Protein AF-A0A3D4QEN7-F1 (afdb_monomer)

Structure (mmCIF, N/CA/C/O backbone):
data_AF-A0A3D4QEN7-F1
#
_entry.id   AF-A0A3D4QEN7-F1
#
loop_
_atom_site.group_PDB
_atom_site.id
_atom_site.type_symbol
_atom_site.label_atom_id
_atom_site.label_alt_id
_atom_site.label_comp_id
_atom_site.label_asym_id
_atom_site.label_entity_id
_atom_site.label_seq_id
_atom_site.pdbx_PDB_ins_code
_at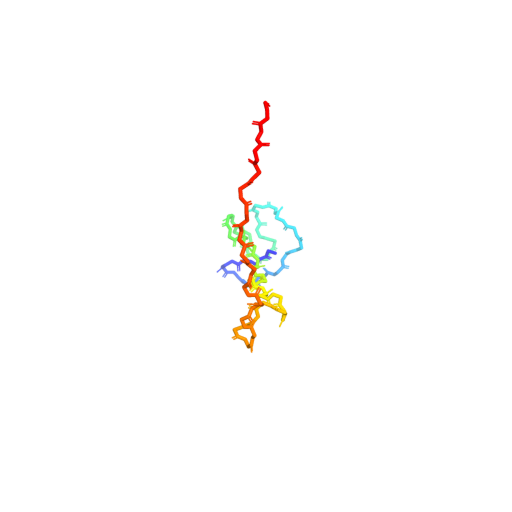om_site.Cartn_x
_atom_site.Cartn_y
_atom_site.Cartn_z
_atom_site.occupancy
_atom_site.B_iso_or_equiv
_atom_site.auth_seq_id
_atom_site.aut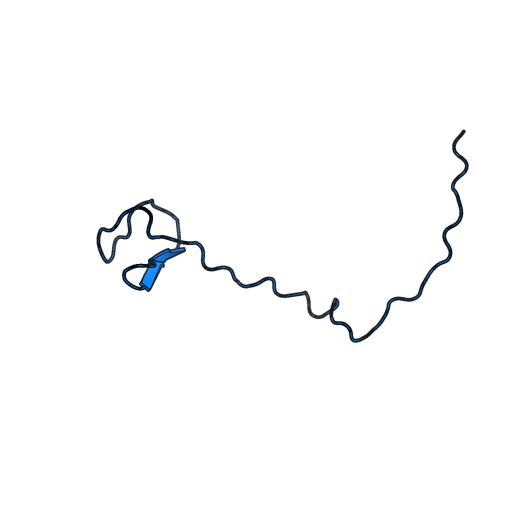h_comp_id
_atom_site.auth_asym_id
_atom_site.auth_atom_id
_atom_site.pdbx_PDB_model_num
ATOM 1 N N . TYR A 1 1 ? -3.122 -1.024 0.913 1.00 92.69 1 TYR A N 1
ATOM 2 C CA . TYR A 1 1 ? -2.737 -0.343 2.163 1.00 92.69 1 TYR A CA 1
ATOM 3 C C . TYR A 1 1 ? -3.188 -1.168 3.344 1.00 92.69 1 TYR A C 1
ATOM 5 O O . TYR A 1 1 ? -4.353 -1.530 3.400 1.00 92.69 1 TYR A O 1
ATOM 13 N N . VAL A 1 2 ? -2.292 -1.477 4.268 1.00 95.31 2 VAL A N 1
ATOM 14 C CA . VAL A 1 2 ? -2.569 -2.256 5.473 1.00 95.31 2 VAL A CA 1
ATOM 15 C C . VAL A 1 2 ? -2.413 -1.342 6.681 1.00 95.31 2 VAL A C 1
ATOM 17 O O . VAL A 1 2 ? -1.414 -0.627 6.801 1.00 95.31 2 VAL A O 1
ATOM 20 N N . CYS A 1 3 ? -3.415 -1.332 7.558 1.00 96.56 3 CYS A N 1
ATOM 21 C CA . CYS A 1 3 ? -3.348 -0.613 8.822 1.00 96.56 3 CYS A CA 1
ATOM 22 C C . CYS A 1 3 ? -2.370 -1.314 9.772 1.00 96.56 3 CYS A C 1
ATOM 24 O O . CYS A 1 3 ? -2.583 -2.470 10.127 1.00 96.56 3 CYS A O 1
ATOM 26 N N . GLN A 1 4 ? -1.337 -0.610 10.230 1.00 95.62 4 GLN A N 1
ATOM 27 C CA . GLN A 1 4 ? -0.349 -1.144 11.178 1.00 95.62 4 GLN A CA 1
ATOM 28 C C . GLN A 1 4 ? -0.902 -1.351 12.599 1.00 95.62 4 GLN A C 1
ATOM 30 O O . GLN A 1 4 ? -0.248 -1.985 13.418 1.00 95.62 4 GLN A O 1
ATOM 35 N N . GLU A 1 5 ? -2.095 -0.830 12.901 1.00 96.19 5 GLU A N 1
ATOM 36 C CA . GLU A 1 5 ? -2.683 -0.886 14.245 1.00 96.19 5 GLU A CA 1
ATOM 37 C C . GLU A 1 5 ? -3.752 -1.975 14.392 1.00 96.19 5 GLU A C 1
ATOM 39 O O . GLU A 1 5 ? -3.796 -2.655 15.412 1.00 96.19 5 GLU A O 1
ATOM 44 N N . CYS A 1 6 ? -4.584 -2.193 13.367 1.00 96.19 6 CYS A N 1
ATOM 45 C CA . CYS A 1 6 ? -5.628 -3.228 13.398 1.00 96.19 6 CYS A CA 1
ATOM 46 C C . CYS A 1 6 ? -5.508 -4.302 12.308 1.00 96.19 6 CYS A C 1
ATOM 48 O O . CYS A 1 6 ? -6.278 -5.259 12.312 1.00 96.19 6 CYS A O 1
ATOM 50 N N . GLY A 1 7 ? -4.583 -4.157 11.355 1.00 94.69 7 GLY A N 1
ATOM 51 C CA . GLY A 1 7 ? -4.397 -5.107 10.254 1.00 94.69 7 GLY A CA 1
ATOM 52 C C . GLY A 1 7 ? -5.436 -5.018 9.131 1.00 94.69 7 GLY A C 1
ATOM 53 O O . GLY A 1 7 ? -5.371 -5.806 8.189 1.00 94.69 7 GLY A O 1
ATOM 54 N N . ALA A 1 8 ? -6.383 -4.073 9.184 1.00 95.88 8 ALA A N 1
ATOM 55 C CA . ALA A 1 8 ? -7.368 -3.890 8.119 1.00 95.88 8 ALA A CA 1
ATOM 56 C C . ALA A 1 8 ? -6.698 -3.577 6.768 1.00 95.88 8 ALA A C 1
ATOM 58 O O . ALA A 1 8 ? -5.766 -2.769 6.689 1.00 95.88 8 ALA A O 1
ATOM 59 N N . VAL A 1 9 ? -7.200 -4.202 5.698 1.00 95.31 9 VAL A N 1
ATOM 60 C CA . VAL A 1 9 ? -6.698 -4.031 4.328 1.00 95.31 9 VAL A CA 1
ATOM 61 C C . VAL A 1 9 ? -7.614 -3.085 3.557 1.00 95.31 9 VAL A C 1
ATOM 63 O O . VAL A 1 9 ? -8.808 -3.325 3.398 1.00 95.31 9 VAL A O 1
ATOM 66 N N . HIS A 1 10 ? -7.027 -2.016 3.033 1.00 93.69 10 HIS A N 1
ATOM 67 C CA . HIS A 1 10 ? -7.685 -0.969 2.265 1.00 93.69 10 HIS A CA 1
ATOM 68 C C . HIS A 1 10 ?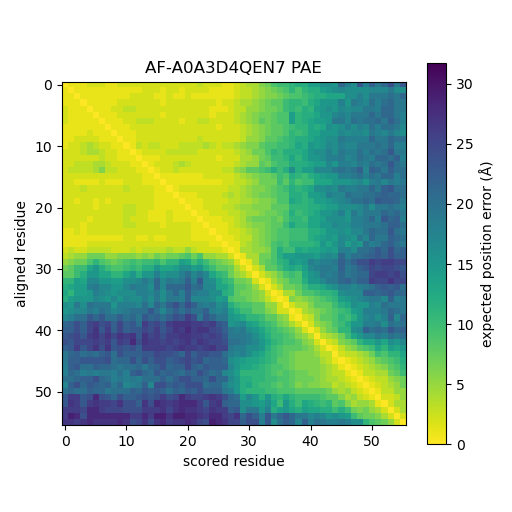 -7.108 -0.901 0.847 1.00 93.69 10 HIS A C 1
ATOM 70 O O . HIS A 1 10 ? -5.895 -0.970 0.630 1.00 93.69 10 HIS A O 1
ATOM 76 N N . HIS A 1 11 ? -7.989 -0.715 -0.132 1.00 92.94 11 HIS A N 1
ATOM 77 C CA . HIS A 1 11 ? -7.666 -0.654 -1.564 1.00 92.94 11 HIS A CA 1
ATOM 78 C C . HIS A 1 11 ? -7.109 0.708 -2.008 1.00 92.94 11 HIS A C 1
ATOM 80 O O . HIS A 1 11 ? -6.497 0.805 -3.066 1.00 92.94 11 HIS A O 1
ATOM 86 N N . ARG A 1 12 ? -7.286 1.759 -1.202 1.00 91.81 12 ARG A N 1
ATOM 87 C CA . ARG A 1 12 ? -6.733 3.098 -1.438 1.00 91.81 12 ARG A CA 1
ATOM 88 C C . ARG A 1 12 ? -6.277 3.731 -0.130 1.00 91.81 12 ARG A C 1
ATOM 90 O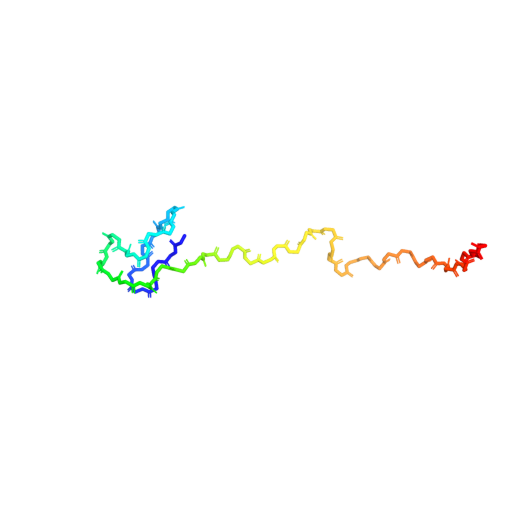 O . ARG A 1 12 ? -6.742 3.331 0.936 1.00 91.81 12 ARG A O 1
ATOM 97 N N . TRP A 1 13 ? -5.410 4.731 -0.219 1.00 93.25 13 TRP A N 1
ATOM 98 C CA . TRP A 1 13 ? -5.013 5.523 0.937 1.00 93.25 13 TRP A CA 1
ATOM 99 C C . TRP A 1 13 ? -6.035 6.633 1.203 1.00 93.25 13 TRP A C 1
ATOM 101 O O . TRP A 1 13 ? -6.391 7.390 0.302 1.00 93.25 13 TRP A O 1
ATOM 111 N N . SER A 1 14 ? -6.517 6.708 2.441 1.00 94.62 14 SER A N 1
ATOM 112 C CA . SER A 1 14 ? -7.510 7.687 2.913 1.00 94.62 14 SER A CA 1
ATOM 113 C C . SER A 1 14 ? -7.012 8.521 4.100 1.00 94.62 14 SER A C 1
ATOM 115 O O . SER A 1 14 ? -7.768 9.324 4.639 1.00 94.62 14 SER A O 1
ATOM 117 N N . GLY A 1 15 ? -5.770 8.320 4.554 1.00 94.31 15 GLY A N 1
ATOM 118 C CA . GLY A 1 15 ? -5.210 8.956 5.756 1.00 94.31 15 GLY A CA 1
ATOM 119 C C . GLY A 1 15 ? -5.744 8.403 7.087 1.00 94.31 15 GLY A C 1
ATOM 120 O O . GLY A 1 15 ? -4.975 8.295 8.039 1.00 94.31 15 GLY A O 1
ATOM 121 N N . LYS A 1 16 ? -7.015 7.987 7.146 1.00 96.44 16 LYS A N 1
ATOM 122 C CA . LYS A 1 16 ? -7.666 7.348 8.303 1.00 96.44 16 LYS A CA 1
ATOM 123 C C . LYS A 1 16 ? -8.085 5.911 7.981 1.00 96.44 16 LYS A C 1
ATOM 125 O O . LYS A 1 16 ? -8.592 5.651 6.891 1.00 96.44 16 LYS A O 1
ATOM 130 N N . CYS A 1 17 ? -7.889 4.995 8.927 1.00 97.31 17 CYS A N 1
ATOM 131 C CA . CYS A 1 17 ? -8.364 3.615 8.842 1.00 97.31 17 CYS A CA 1
ATOM 132 C C . CYS A 1 17 ? -9.848 3.510 9.237 1.00 97.31 17 CYS A C 1
ATOM 134 O O . CYS A 1 17 ? -10.220 3.917 10.334 1.00 97.31 17 CYS A O 1
ATOM 136 N N . ASP A 1 18 ? -10.679 2.904 8.382 1.00 94.62 18 ASP A N 1
ATOM 137 C CA . ASP A 1 18 ? -12.121 2.704 8.636 1.00 94.62 18 ASP A CA 1
ATOM 138 C C . ASP A 1 18 ? -12.432 1.545 9.611 1.00 94.62 18 ASP A C 1
ATOM 140 O O . ASP A 1 18 ? -13.584 1.345 9.981 1.00 94.62 18 ASP A O 1
ATOM 144 N N . GLY A 1 19 ? -11.426 0.749 10.000 1.00 94.88 19 GLY A N 1
ATOM 145 C CA . GLY A 1 19 ? -11.587 -0.392 10.914 1.00 94.88 19 GLY A CA 1
ATOM 146 C C . GLY A 1 19 ? -11.308 -0.073 12.385 1.00 94.88 19 GLY A C 1
ATOM 147 O O . GLY A 1 19 ? -11.944 -0.649 13.262 1.00 94.88 19 GLY A O 1
ATOM 148 N N . CYS A 1 20 ? -10.364 0.832 12.662 1.00 96.38 20 CYS A N 1
ATOM 149 C CA . CYS A 1 20 ? -9.987 1.227 14.027 1.00 96.38 20 CYS A CA 1
ATOM 150 C C . CYS A 1 20 ? -9.992 2.740 14.271 1.00 96.38 20 CYS A C 1
ATOM 152 O O . CYS A 1 20 ? -9.535 3.192 15.316 1.00 96.38 20 CYS A O 1
ATOM 154 N N . ASP A 1 21 ? -10.447 3.531 13.300 1.00 96.69 21 ASP A N 1
ATOM 155 C CA . ASP A 1 21 ? -10.495 4.994 13.351 1.00 96.69 21 ASP A CA 1
ATOM 156 C C . ASP A 1 21 ? -9.141 5.715 13.537 1.00 96.69 21 ASP A C 1
ATOM 158 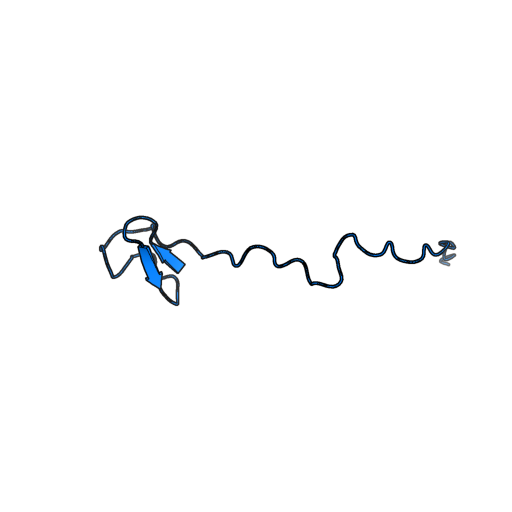O O . ASP A 1 21 ? -9.103 6.944 13.654 1.00 96.69 21 ASP A O 1
ATOM 162 N N . ALA A 1 22 ? -8.021 4.990 13.502 1.00 96.44 22 ALA A N 1
ATOM 163 C CA . ALA A 1 22 ? -6.687 5.554 13.654 1.00 96.44 22 ALA A CA 1
ATOM 164 C C . ALA A 1 22 ? -6.220 6.302 12.394 1.00 96.44 22 ALA A C 1
ATOM 166 O O . ALA A 1 22 ? -6.525 5.927 11.258 1.00 96.44 22 ALA A O 1
ATOM 167 N N . TRP A 1 23 ? -5.432 7.355 12.601 1.00 96.44 23 TRP A N 1
ATOM 168 C CA . TRP A 1 23 ? -4.867 8.197 11.546 1.00 96.44 23 TRP A CA 1
ATOM 169 C C . TRP A 1 23 ? -3.411 7.839 11.264 1.00 96.44 23 TRP A C 1
ATOM 171 O O . TRP A 1 23 ? -2.674 7.473 12.171 1.00 96.44 23 TRP A O 1
ATOM 181 N N . ASN A 1 24 ? -2.980 8.001 10.012 1.00 94.56 24 ASN A N 1
ATOM 182 C CA . ASN A 1 24 ? -1.604 7.765 9.555 1.00 94.56 24 ASN A CA 1
ATOM 183 C C . ASN A 1 24 ? -1.071 6.343 9.814 1.00 94.56 24 ASN A C 1
ATOM 185 O O . ASN A 1 24 ? 0.135 6.121 9.812 1.00 94.56 24 ASN A O 1
ATOM 189 N N . THR A 1 25 ? -1.960 5.366 9.995 1.00 95.94 25 THR A N 1
ATOM 190 C CA . THR A 1 25 ? -1.600 3.956 10.218 1.00 95.94 25 THR A CA 1
ATOM 191 C C . THR A 1 25 ? -1.643 3.113 8.947 1.00 95.94 25 THR A C 1
ATOM 193 O O . THR A 1 25 ? -1.182 1.974 8.952 1.00 95.94 25 THR A O 1
ATOM 196 N N . LEU A 1 26 ? -2.207 3.639 7.855 1.00 96.00 26 LEU A N 1
ATOM 197 C CA . LEU A 1 26 ? -2.310 2.954 6.566 1.00 96.00 26 LEU A CA 1
ATOM 198 C C . LEU A 1 26 ? -0.975 3.010 5.816 1.00 96.00 26 LEU A C 1
ATOM 200 O O . LEU A 1 26 ? -0.593 4.066 5.315 1.00 96.00 26 LEU A O 1
ATOM 204 N N . VAL A 1 27 ? -0.308 1.864 5.687 1.00 95.00 27 VAL A N 1
ATOM 205 C CA . VAL A 1 27 ? 0.972 1.715 4.974 1.00 95.00 27 VAL A CA 1
ATOM 206 C C . VAL A 1 27 ? 0.769 0.880 3.711 1.00 95.00 27 VAL A C 1
ATOM 208 O O . VAL A 1 27 ? -0.071 -0.016 3.683 1.00 95.00 27 VAL A O 1
ATOM 211 N N . GLU A 1 28 ? 1.476 1.184 2.626 1.00 92.69 28 GLU A N 1
ATOM 212 C CA . GLU A 1 28 ? 1.413 0.372 1.408 1.00 92.69 28 GLU A CA 1
ATOM 213 C C . GLU A 1 28 ? 2.014 -1.016 1.660 1.00 92.69 28 GLU A C 1
ATOM 215 O O . GLU A 1 28 ? 3.088 -1.140 2.244 1.00 92.69 28 GLU A O 1
ATOM 220 N N . GLU A 1 29 ? 1.309 -2.070 1.248 1.00 82.81 29 GLU A N 1
ATOM 221 C CA . GLU A 1 29 ? 1.873 -3.416 1.294 1.00 82.81 29 GLU A CA 1
ATOM 222 C C . GLU A 1 29 ? 2.834 -3.534 0.116 1.00 82.81 29 GLU A C 1
ATOM 224 O O . GLU A 1 29 ? 2.403 -3.568 -1.038 1.00 82.81 29 GLU A O 1
ATOM 229 N N . SER A 1 30 ? 4.139 -3.539 0.392 1.00 76.94 30 SER A N 1
ATOM 230 C CA . SER A 1 30 ? 5.121 -3.788 -0.649 1.00 76.94 30 SER A CA 1
ATOM 231 C C . SER A 1 30 ? 4.980 -5.240 -1.094 1.00 76.94 30 SER A C 1
ATOM 233 O O . SER A 1 30 ? 5.300 -6.181 -0.366 1.00 76.94 30 SER A O 1
ATOM 235 N N . GLN A 1 31 ? 4.518 -5.443 -2.326 1.00 68.00 31 GLN A N 1
ATOM 236 C CA . GLN A 1 31 ? 4.842 -6.672 -3.035 1.00 68.00 31 GLN A CA 1
ATOM 237 C C . GLN A 1 31 ? 6.351 -6.618 -3.243 1.00 68.00 31 GLN A C 1
ATOM 239 O O . GLN A 1 31 ? 6.818 -5.941 -4.155 1.00 68.00 31 GLN A O 1
ATOM 244 N N . GLY A 1 32 ? 7.100 -7.205 -2.300 1.00 67.12 32 GLY A N 1
ATOM 245 C CA . GLY A 1 32 ? 8.557 -7.121 -2.262 1.00 67.12 32 GLY A CA 1
ATOM 246 C C . GLY A 1 32 ? 9.124 -7.370 -3.648 1.00 67.12 32 GLY A C 1
ATOM 247 O O . GLY A 1 32 ? 8.625 -8.270 -4.324 1.00 67.12 32 GLY A O 1
ATOM 248 N N . ASP A 1 33 ? 10.091 -6.541 -4.060 1.00 66.56 33 ASP A N 1
ATOM 249 C CA . ASP A 1 33 ? 10.639 -6.493 -5.415 1.00 66.56 33 ASP A CA 1
ATOM 250 C C . ASP A 1 33 ? 10.822 -7.903 -5.968 1.00 66.56 33 ASP A C 1
ATOM 252 O O . ASP A 1 33 ? 11.807 -8.597 -5.688 1.00 66.56 33 ASP A O 1
ATOM 256 N N . ALA A 1 34 ? 9.823 -8.360 -6.725 1.00 66.81 34 ALA A N 1
ATOM 257 C CA . ALA A 1 34 ? 9.862 -9.668 -7.326 1.00 66.81 34 ALA A CA 1
ATOM 258 C C . ALA A 1 34 ? 10.910 -9.546 -8.416 1.00 66.81 34 ALA A C 1
ATOM 260 O O . ALA A 1 34 ? 10.621 -9.083 -9.520 1.00 66.81 34 ALA A O 1
ATOM 261 N N . THR A 1 35 ? 12.151 -9.900 -8.077 1.00 68.94 35 THR A N 1
ATOM 262 C CA . THR A 1 35 ? 13.237 -9.917 -9.045 1.00 68.94 35 THR A CA 1
ATOM 263 C C . THR A 1 35 ? 12.722 -10.753 -10.210 1.00 68.94 35 THR A C 1
ATOM 265 O O . THR A 1 35 ? 12.349 -11.915 -9.994 1.00 68.94 35 THR A O 1
ATOM 268 N N . PRO A 1 36 ? 12.600 -10.180 -11.422 1.00 71.00 36 PRO A N 1
ATOM 269 C CA . PRO A 1 36 ? 12.017 -10.905 -12.533 1.00 71.00 36 PRO A CA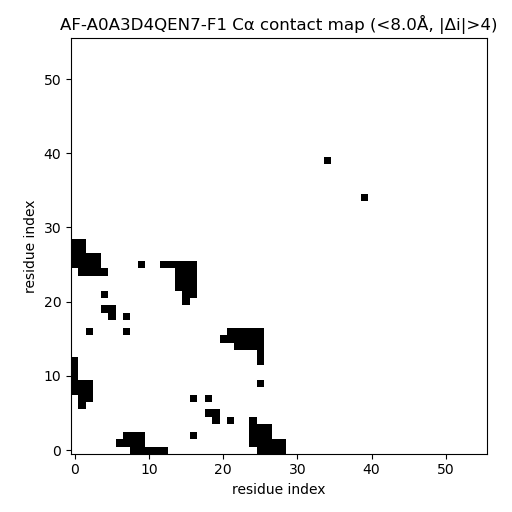 1
ATOM 270 C C . PRO A 1 36 ? 12.800 -12.204 -12.693 1.00 71.00 36 PRO A C 1
ATOM 272 O O . PRO A 1 36 ? 14.029 -12.198 -12.627 1.00 71.00 36 PRO A O 1
ATOM 275 N N . LYS A 1 37 ? 12.104 -13.335 -12.875 1.00 70.06 37 LYS A N 1
ATOM 276 C CA . LYS A 1 37 ? 12.709 -14.685 -12.846 1.00 70.06 37 LYS A CA 1
ATOM 277 C C . LYS A 1 37 ? 13.897 -14.863 -13.815 1.00 70.06 37 LYS A C 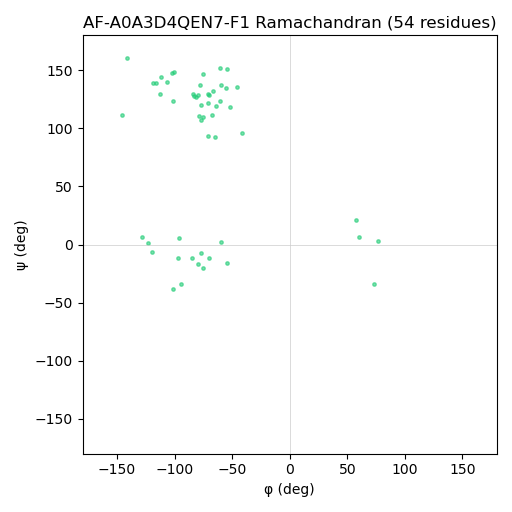1
ATOM 279 O O . LYS A 1 37 ? 14.657 -15.813 -13.671 1.00 70.06 37 LYS A O 1
ATOM 284 N N . GLY A 1 38 ? 14.069 -13.957 -14.784 1.00 68.00 38 GLY A N 1
ATOM 285 C CA . GLY A 1 38 ? 15.202 -13.905 -15.714 1.00 68.00 38 GLY A CA 1
ATOM 286 C C . GLY A 1 38 ? 16.463 -13.179 -15.214 1.00 68.00 38 GLY A C 1
ATOM 287 O O . GLY A 1 38 ? 17.503 -13.317 -15.849 1.00 68.00 38 GLY A O 1
ATOM 288 N N . LEU A 1 39 ? 16.403 -12.441 -14.100 1.00 67.12 39 LEU A N 1
ATOM 289 C CA . LEU A 1 39 ? 17.539 -11.734 -13.481 1.00 67.12 39 LEU A CA 1
ATOM 290 C C . LEU A 1 39 ? 18.206 -12.531 -12.346 1.00 67.12 39 LEU A C 1
ATOM 292 O O . LEU A 1 39 ? 19.091 -12.022 -11.662 1.00 67.12 39 LEU A O 1
ATOM 296 N N . GLY A 1 40 ? 17.783 -13.780 -12.129 1.00 67.69 40 GLY A N 1
ATOM 297 C CA . GLY A 1 40 ? 18.420 -14.672 -11.167 1.00 67.69 40 GLY A CA 1
ATOM 298 C C . GLY A 1 40 ? 19.888 -14.936 -11.519 1.00 67.69 40 GLY A C 1
ATOM 299 O O . GLY A 1 40 ? 20.278 -14.958 -12.687 1.00 67.69 40 GLY A O 1
ATOM 300 N N . THR A 1 41 ? 20.703 -15.215 -10.503 1.00 67.56 41 THR A N 1
ATOM 301 C CA . THR A 1 41 ? 22.160 -15.464 -10.573 1.00 67.56 41 THR A CA 1
ATOM 302 C C . THR A 1 41 ? 22.583 -16.656 -11.452 1.00 67.56 41 THR A C 1
ATOM 304 O O . THR A 1 41 ? 23.770 -16.958 -11.560 1.00 67.56 41 THR A O 1
ATOM 307 N N . GLY A 1 42 ? 21.634 -17.337 -12.102 1.00 67.00 42 GLY A N 1
ATOM 308 C CA . GLY A 1 42 ? 21.830 -18.610 -12.790 1.00 67.00 42 GLY A CA 1
ATOM 309 C C . GLY A 1 42 ? 22.560 -18.535 -14.131 1.00 67.00 42 GLY A C 1
ATOM 310 O O . GLY A 1 42 ? 23.096 -19.553 -14.566 1.00 67.00 42 GLY A 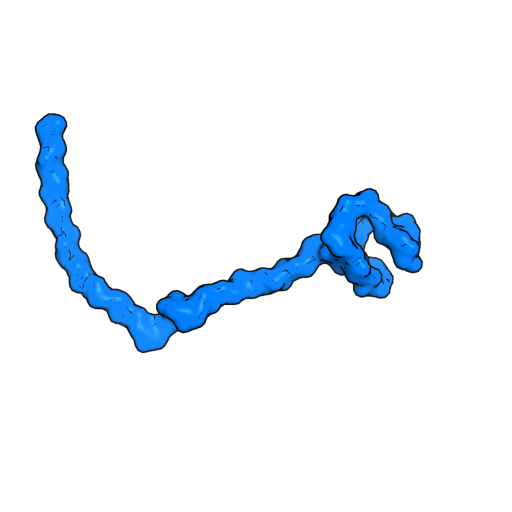O 1
ATOM 311 N N . ARG A 1 43 ? 22.626 -17.375 -14.801 1.00 68.19 43 ARG A N 1
ATOM 312 C CA . ARG A 1 43 ? 23.428 -17.216 -16.030 1.00 68.19 43 ARG A CA 1
ATOM 313 C C . ARG A 1 43 ? 24.028 -15.822 -16.130 1.00 68.19 43 ARG A C 1
ATOM 315 O O . ARG A 1 43 ? 23.338 -14.843 -16.386 1.00 68.19 43 ARG A O 1
ATOM 322 N N . LYS A 1 44 ? 25.351 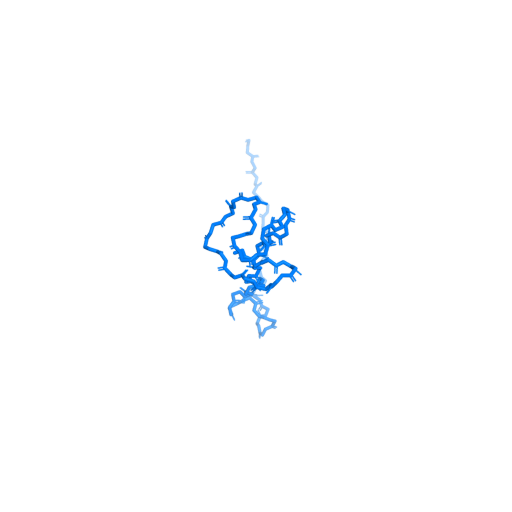-15.747 -15.999 1.00 72.69 44 LYS A N 1
ATOM 323 C CA . LYS A 1 44 ? 26.111 -14.546 -16.345 1.00 72.69 44 LYS A CA 1
ATOM 324 C C . LYS A 1 44 ? 25.963 -14.303 -17.850 1.00 72.69 44 LYS A C 1
ATOM 326 O O . LYS A 1 44 ? 26.330 -15.169 -18.643 1.00 72.69 44 LYS A O 1
ATOM 331 N N . GLY A 1 45 ? 25.401 -13.157 -18.235 1.00 75.75 45 GLY A N 1
ATOM 332 C CA . GLY A 1 45 ? 25.271 -12.772 -19.641 1.00 75.75 45 GLY A CA 1
ATOM 333 C C . GLY A 1 45 ? 26.623 -12.804 -20.364 1.00 75.75 45 GLY A C 1
ATOM 334 O O . GLY A 1 45 ? 27.677 -12.603 -19.751 1.00 75.75 45 GLY A O 1
ATOM 335 N N . ARG A 1 46 ? 26.604 -13.072 -21.675 1.00 82.06 46 ARG A N 1
ATOM 336 C CA . ARG A 1 46 ? 27.815 -13.044 -22.506 1.00 82.06 46 ARG A CA 1
ATOM 337 C C . ARG A 1 46 ? 28.412 -11.637 -22.461 1.00 82.06 46 ARG A C 1
ATOM 339 O O . ARG A 1 46 ? 27.736 -10.673 -22.805 1.00 82.06 46 ARG A O 1
ATOM 346 N N . ARG A 1 47 ? 29.675 -11.526 -22.048 1.00 83.12 47 ARG A N 1
ATOM 347 C CA . ARG A 1 47 ? 30.407 -10.256 -22.084 1.00 83.12 47 ARG A CA 1
ATOM 348 C C . ARG A 1 47 ? 30.684 -9.889 -23.539 1.00 83.12 47 ARG A C 1
ATOM 350 O O . ARG A 1 47 ? 31.190 -10.727 -24.282 1.00 83.12 47 ARG A O 1
ATOM 357 N N . ILE A 1 48 ? 30.333 -8.669 -23.922 1.00 86.94 48 ILE A N 1
ATOM 358 C CA . ILE A 1 48 ? 30.724 -8.073 -25.199 1.00 86.94 48 ILE A CA 1
ATOM 359 C C . ILE A 1 48 ? 31.860 -7.086 -24.953 1.00 86.94 48 ILE A C 1
ATOM 361 O O . ILE A 1 48 ? 31.940 -6.480 -23.884 1.00 86.94 48 ILE A O 1
ATOM 365 N N . GLU A 1 49 ? 32.751 -6.967 -25.926 1.00 89.56 49 GLU A N 1
ATOM 366 C CA . GLU A 1 49 ? 33.808 -5.966 -25.916 1.00 89.56 49 GLU A CA 1
ATOM 367 C C . GLU A 1 49 ? 33.221 -4.626 -26.362 1.00 89.56 49 GLU A C 1
ATOM 369 O O . GLU A 1 49 ? 32.523 -4.549 -27.375 1.00 89.56 49 GLU A O 1
ATOM 374 N N . PHE A 1 50 ? 33.459 -3.578 -25.579 1.00 88.12 50 PHE A N 1
ATOM 375 C CA . PHE A 1 50 ? 33.029 -2.235 -25.937 1.00 88.12 50 PHE A CA 1
ATOM 376 C C . PHE A 1 50 ? 34.071 -1.602 -26.853 1.00 88.12 50 PHE A C 1
ATOM 378 O O . PHE A 1 50 ? 35.252 -1.565 -26.518 1.00 88.12 50 PHE A O 1
ATOM 385 N N . VAL A 1 51 ? 33.620 -1.057 -27.980 1.00 89.94 51 VAL A N 1
ATOM 386 C CA . VAL A 1 51 ? 34.437 -0.211 -28.853 1.00 89.94 51 VAL A CA 1
ATOM 387 C C . VAL A 1 51 ? 33.986 1.239 -28.714 1.00 89.94 51 VAL A C 1
ATOM 389 O O . VAL A 1 51 ? 32.794 1.520 -28.587 1.00 89.94 51 VAL A O 1
ATOM 392 N N . GLY A 1 52 ? 34.946 2.165 -28.697 1.00 87.25 52 GLY A N 1
ATOM 393 C CA . GLY A 1 52 ? 34.663 3.592 -28.583 1.00 87.25 52 GLY A CA 1
ATOM 394 C C . GLY A 1 52 ? 34.033 4.134 -29.863 1.00 87.25 52 GLY A C 1
ATOM 395 O O . GLY A 1 52 ? 34.569 3.937 -30.953 1.00 87.25 52 GLY A O 1
ATOM 396 N N . LEU A 1 53 ? 32.914 4.842 -29.733 1.00 83.38 53 LEU A N 1
ATOM 397 C CA . LEU A 1 53 ? 32.365 5.631 -30.829 1.00 83.38 53 LEU A CA 1
ATOM 398 C C . LEU A 1 53 ? 33.200 6.912 -30.955 1.00 83.38 53 LEU A C 1
ATOM 400 O O . LEU A 1 53 ? 33.295 7.683 -30.001 1.00 83.38 53 LEU A O 1
ATOM 404 N N . LYS A 1 54 ? 33.823 7.136 -32.118 1.00 80.50 54 LYS A N 1
ATOM 405 C CA . LYS A 1 54 ? 34.388 8.447 -32.457 1.00 80.50 54 LYS A CA 1
ATOM 406 C C . LYS A 1 54 ? 33.228 9.367 -32.827 1.00 80.50 54 LYS A C 1
ATOM 408 O O . LYS A 1 54 ? 32.592 9.146 -33.852 1.00 80.50 54 LYS A O 1
ATOM 413 N N . GLY A 1 55 ? 32.938 10.340 -31.968 1.00 80.00 55 GLY A N 1
ATOM 414 C CA . GLY A 1 55 ? 32.126 11.495 -32.344 1.00 80.00 55 GLY A CA 1
ATOM 415 C C . GLY A 1 55 ? 32.977 12.475 -33.150 1.00 80.00 55 GLY A C 1
ATOM 416 O O . GLY A 1 55 ? 34.141 12.684 -32.799 1.00 80.00 55 GLY A O 1
ATOM 417 N N . GLU A 1 56 ? 32.412 13.017 -34.227 1.00 52.81 56 GLU A N 1
ATOM 418 C CA . GLU A 1 56 ? 32.841 14.293 -34.821 1.00 52.81 56 GLU A CA 1
ATOM 419 C C . GLU A 1 56 ? 32.166 15.459 -34.094 1.00 52.81 56 GLU A C 1
ATOM 421 O O . GLU A 1 56 ? 30.982 15.303 -33.708 1.00 52.81 56 GLU A O 1
#

pLDDT: mean 84.97, std 12.06, range [52.81, 97.31]

Sequence (56 aa):
YVCQECGAVHHRWSGKCDGCDAWNTLVEESQGDATPKGLGTGRKGRRIEFVGLKGE

Radius of gyration: 22.81 Å; Cα contacts (8 Å, |Δi|>4): 54; chains: 1; bounding box: 47×33×49 Å

Solvent-accessible surface area (backbone atoms only — not comparable to full-atom values): 3986 Å² total; per-residue (Å²): 49,34,26,78,83,76,63,49,78,37,96,61,91,72,62,50,40,93,82,73,71,42,66,77,38,66,38,76,72,73,78,64,85,72,72,56,87,84,75,51,92,85,65,82,74,84,84,75,87,87,76,86,79,83,80,133

Secondary structure (DSSP, 8-state):
-EETTT--B-SS--SB-TTT--BS-EE---------TTSSTT-PPPPPPP------

Foldseek 3Di:
DAFQPPRDDDPDDDQADPPPRDGPRDDDDDPDPPPPPVPDPPDDDDDDDDDDDDDD

Mean predicted aligned error: 11.54 Å